Protein AF-A0A7C7Z3N2-F1 (afdb_monomer_lite)

pLDDT: mean 88.68, std 16.32, range [44.38, 98.69]

Secondary structure (DSSP, 8-state):
--HHHHHHHHHTTSSS---PPPHHHHS-HHHHHHHTTT-HHHHHHHHHHHHHHHHHHHHHIIIII-TT-TTHHHHHHHHHHHHHHHHHHIIIIIS-----HHHHHHHHHHHHHHHHHHHHHHHHHHHHHHHHHS-SSTT-HHHHHHHHHHHHHHHHHHTT-

Sequence (161 aa):
MKKLILTLLIFLVSSLPVKADDPLVLDPIIDHLRLAMEDDKELQYSLKRCAGLFLASGTALHKLVEENHPDAQQYVDWGEELMEYLAKYQIIVLDSNELTQEQFNKTYRKNIEEVQRMNRSYYARMSDNFSTSGTITENDVPLGDDVFTCMGFHEQIFGDQ

Radius of gyration: 20.31 Å; chains: 1; bounding box: 39×63×62 Å

Foldseek 3Di:
DVVVVVVVVVVVVPPDPPPPPQVCLVPQLVVLLVCLVPDVVSVLVSLLLLLLLLLLVLVCCCPQQHPPRVCSVVSNVLSVVSLQVSQVCCQCPVVVHDDDPVSSVVSSVVSVVSSPVSNVSLNVQQVVCCVVPVGRPPVPPSSVVSNVVSVVVSCVVPVVD

Structure (mmCIF, N/CA/C/O backbone):
data_AF-A0A7C7Z3N2-F1
#
_entry.id   AF-A0A7C7Z3N2-F1
#
loop_
_atom_site.group_PDB
_atom_site.id
_atom_site.type_symbol
_atom_site.label_atom_id
_atom_site.label_alt_id
_atom_site.label_comp_id
_atom_site.label_asym_id
_atom_site.label_entity_id
_atom_site.label_seq_id
_atom_site.pdbx_PDB_ins_code
_atom_site.Cartn_x
_atom_site.Cartn_y
_atom_site.Cartn_z
_atom_site.occupancy
_atom_site.B_iso_or_equiv
_atom_site.auth_seq_id
_atom_site.auth_comp_id
_atom_site.auth_asym_id
_atom_site.auth_atom_id
_atom_site.pdbx_PDB_model_num
ATOM 1 N N . MET A 1 1 ? 5.293 -46.812 -37.812 1.00 49.66 1 MET A N 1
ATOM 2 C CA . MET A 1 1 ? 4.800 -45.414 -37.767 1.00 49.66 1 MET A CA 1
ATOM 3 C C . MET A 1 1 ? 4.016 -45.030 -36.500 1.00 49.66 1 MET A C 1
ATOM 5 O O . MET A 1 1 ? 3.736 -43.856 -36.345 1.00 49.66 1 MET A O 1
ATOM 9 N N . LYS A 1 2 ? 3.707 -45.935 -35.548 1.00 48.12 2 LYS A N 1
ATOM 10 C CA . LYS A 1 2 ? 3.033 -45.554 -34.279 1.00 48.12 2 LYS A CA 1
ATOM 11 C C . LYS A 1 2 ? 3.966 -45.008 -33.183 1.00 48.12 2 LYS A C 1
ATOM 13 O O . LYS A 1 2 ? 3.520 -44.245 -32.341 1.00 48.12 2 LYS A O 1
ATOM 18 N N . LYS A 1 3 ? 5.260 -45.360 -33.203 1.00 49.59 3 LYS A N 1
ATOM 19 C CA . LYS A 1 3 ? 6.236 -44.897 -32.194 1.00 49.59 3 LYS A CA 1
ATOM 20 C C . LYS A 1 3 ? 6.706 -43.450 -32.395 1.00 49.59 3 LYS A C 1
ATOM 22 O O . LYS A 1 3 ? 7.069 -42.819 -31.419 1.00 49.59 3 LYS A O 1
ATOM 27 N N . LEU A 1 4 ? 6.651 -42.927 -33.623 1.00 50.38 4 LEU A N 1
ATOM 28 C CA . LEU A 1 4 ? 7.108 -41.567 -33.951 1.00 50.38 4 LEU A CA 1
ATOM 29 C C . LEU A 1 4 ? 6.135 -40.471 -33.485 1.00 50.38 4 LEU A C 1
ATOM 31 O O . LEU A 1 4 ? 6.565 -39.379 -33.140 1.00 50.38 4 LEU A O 1
ATOM 35 N N . ILE A 1 5 ? 4.835 -40.774 -33.422 1.00 55.12 5 ILE A N 1
ATOM 36 C CA . ILE A 1 5 ? 3.808 -39.806 -33.000 1.00 55.12 5 ILE A CA 1
ATOM 37 C C . ILE A 1 5 ? 3.856 -39.585 -31.480 1.00 55.12 5 ILE A C 1
ATOM 39 O O . ILE A 1 5 ? 3.671 -38.466 -31.011 1.00 55.12 5 ILE A O 1
ATOM 43 N N . LEU A 1 6 ? 4.172 -40.629 -30.705 1.00 44.47 6 LEU A N 1
ATOM 44 C CA . LEU A 1 6 ? 4.231 -40.529 -29.245 1.00 44.47 6 LEU A CA 1
ATOM 45 C C . LEU A 1 6 ? 5.432 -39.695 -28.768 1.00 44.47 6 LEU A C 1
ATOM 47 O O . LEU A 1 6 ? 5.330 -38.993 -27.770 1.00 44.47 6 LEU A O 1
ATOM 51 N N . THR A 1 7 ? 6.554 -39.725 -29.494 1.00 52.53 7 THR A N 1
ATOM 52 C CA . THR A 1 7 ? 7.743 -38.927 -29.153 1.00 52.53 7 THR A CA 1
ATOM 53 C C . THR A 1 7 ? 7.549 -37.440 -29.460 1.00 52.53 7 THR A C 1
ATOM 55 O O . THR A 1 7 ? 8.035 -36.603 -28.707 1.00 52.53 7 THR A O 1
ATOM 58 N N . LEU A 1 8 ? 6.789 -37.097 -30.509 1.00 48.78 8 LEU A N 1
ATOM 59 C CA . LEU A 1 8 ? 6.478 -35.701 -30.841 1.00 48.78 8 LEU A CA 1
ATOM 60 C C . LEU A 1 8 ? 5.555 -35.037 -29.808 1.00 48.78 8 LEU A C 1
ATOM 62 O O . LEU A 1 8 ? 5.745 -33.868 -29.488 1.00 48.78 8 LEU A O 1
ATOM 66 N N . LEU A 1 9 ? 4.601 -35.781 -29.239 1.00 49.69 9 LEU A N 1
ATOM 67 C CA . LEU A 1 9 ? 3.700 -35.260 -28.202 1.00 49.69 9 LEU A CA 1
ATOM 68 C C . LEU A 1 9 ? 4.422 -34.948 -26.884 1.00 49.69 9 LEU A C 1
ATOM 70 O O . LEU A 1 9 ? 4.026 -34.021 -26.192 1.00 49.69 9 LEU A O 1
ATOM 74 N N . ILE A 1 10 ? 5.502 -35.663 -26.555 1.00 52.72 10 ILE A N 1
ATOM 75 C CA . ILE A 1 10 ? 6.290 -35.403 -25.336 1.00 52.72 10 ILE A CA 1
ATOM 76 C C . ILE A 1 10 ? 7.219 -34.187 -25.531 1.00 52.72 10 ILE A C 1
ATOM 78 O O . ILE A 1 10 ? 7.450 -33.425 -24.591 1.00 52.72 10 ILE A O 1
ATOM 82 N N . PHE A 1 11 ? 7.686 -33.943 -26.761 1.00 44.62 11 PHE A N 1
ATOM 83 C CA . PHE A 1 11 ? 8.507 -32.772 -27.095 1.00 44.62 11 PHE A CA 1
ATOM 84 C C . PHE A 1 11 ? 7.714 -31.457 -27.189 1.00 44.62 11 PHE A C 1
ATOM 86 O O . PHE A 1 11 ? 8.288 -30.395 -26.975 1.00 44.62 11 PHE A O 1
ATOM 93 N N . LEU A 1 12 ? 6.403 -31.502 -27.458 1.00 44.38 12 LEU A N 1
ATOM 94 C CA . LEU A 1 12 ? 5.563 -30.294 -27.511 1.00 44.38 12 LEU A CA 1
ATOM 95 C C . LEU A 1 12 ? 5.141 -29.757 -26.133 1.00 44.38 12 LEU A C 1
ATOM 97 O O . LEU A 1 12 ? 4.736 -28.605 -26.036 1.00 44.38 12 LEU A O 1
ATOM 101 N N . VAL A 1 13 ? 5.258 -30.552 -25.064 1.00 47.19 13 VAL A N 1
ATOM 102 C CA . VAL A 1 13 ? 4.913 -30.118 -23.691 1.00 47.19 13 VAL A CA 1
ATOM 103 C C . VAL A 1 13 ? 6.117 -29.486 -22.970 1.00 47.19 13 VAL A C 1
ATOM 105 O O . VAL A 1 13 ? 5.984 -28.966 -21.870 1.00 47.19 13 VAL A O 1
ATOM 108 N N . SER A 1 14 ? 7.305 -29.497 -23.582 1.00 46.72 14 SER A N 1
ATOM 109 C CA . SER A 1 14 ? 8.564 -29.089 -22.940 1.00 46.72 14 SER A CA 1
ATOM 110 C C . SER A 1 14 ? 9.165 -27.777 -23.467 1.00 46.72 14 SER A C 1
ATOM 112 O O . SER A 1 14 ? 10.267 -27.420 -23.060 1.00 46.72 14 SER A O 1
ATOM 114 N N . SER A 1 15 ? 8.472 -27.028 -24.335 1.00 48.97 15 SER A N 1
ATOM 115 C CA . SER A 1 15 ? 9.065 -25.857 -25.006 1.00 48.97 15 SER A CA 1
ATOM 116 C C . SER A 1 15 ? 8.637 -24.480 -24.494 1.00 48.97 15 SER A C 1
ATOM 118 O O . SER A 1 15 ? 9.053 -23.487 -25.082 1.00 48.97 15 SER A O 1
ATOM 120 N N . LEU A 1 16 ? 7.866 -24.370 -23.412 1.00 46.22 16 LEU A N 1
ATOM 121 C CA . LEU A 1 16 ? 7.648 -23.082 -22.750 1.00 46.22 16 LEU A CA 1
ATOM 122 C C . LEU A 1 16 ? 7.714 -23.285 -21.235 1.00 46.22 16 LEU A C 1
ATOM 124 O O . LEU A 1 16 ? 6.962 -24.115 -20.720 1.00 46.22 16 LEU A O 1
ATOM 128 N N . PRO A 1 17 ? 8.578 -22.564 -20.493 1.00 45.62 17 PRO A N 1
ATOM 129 C CA . PRO A 1 17 ? 8.353 -22.429 -19.068 1.00 45.62 17 PRO A CA 1
ATOM 130 C C . PRO A 1 17 ? 6.986 -21.761 -18.931 1.00 45.62 17 PRO A C 1
ATOM 132 O O . PRO A 1 17 ? 6.822 -20.598 -19.293 1.00 45.62 17 PRO A O 1
ATOM 135 N N . VAL A 1 18 ? 5.986 -22.508 -18.464 1.00 45.19 18 VAL A N 1
ATOM 136 C CA . VAL A 1 18 ? 4.752 -21.911 -17.957 1.00 45.19 18 VAL A CA 1
ATOM 137 C C . VAL A 1 18 ? 5.183 -21.168 -16.699 1.00 45.19 18 VAL A C 1
ATOM 139 O O . VAL A 1 18 ? 5.213 -21.736 -15.609 1.00 45.19 18 VAL A O 1
ATOM 142 N N . LYS A 1 19 ? 5.664 -19.932 -16.865 1.00 53.56 19 LYS A N 1
ATOM 143 C CA . LYS A 1 19 ? 5.850 -19.021 -15.744 1.00 53.56 19 LYS A CA 1
ATOM 144 C C . LYS A 1 19 ? 4.428 -18.809 -15.240 1.00 53.56 19 LYS A C 1
ATOM 146 O O . LYS A 1 19 ? 3.590 -18.327 -15.996 1.00 53.56 19 LYS A O 1
ATOM 151 N N . ALA A 1 20 ? 4.127 -19.318 -14.047 1.00 60.31 20 ALA A N 1
ATOM 152 C CA . ALA A 1 20 ? 2.864 -18.990 -13.409 1.00 60.31 20 ALA A CA 1
ATOM 153 C C . ALA A 1 20 ? 2.773 -17.463 -13.373 1.00 60.31 20 ALA A C 1
ATOM 155 O O . ALA A 1 20 ? 3.774 -16.812 -13.050 1.00 60.31 20 ALA A O 1
ATOM 156 N N . ASP A 1 21 ? 1.624 -16.923 -13.770 1.00 70.12 21 ASP A N 1
ATOM 157 C CA . ASP A 1 21 ? 1.403 -15.485 -13.706 1.00 70.12 21 ASP A CA 1
ATOM 158 C C . ASP A 1 21 ? 1.669 -15.009 -12.274 1.00 70.12 21 ASP A C 1
ATOM 160 O O . ASP A 1 21 ? 1.383 -15.721 -11.303 1.00 70.12 21 ASP A O 1
ATOM 164 N N . ASP A 1 22 ? 2.285 -13.834 -12.150 1.00 76.62 22 ASP A N 1
ATOM 165 C CA . ASP A 1 22 ? 2.596 -13.247 -10.850 1.00 76.62 22 ASP A CA 1
ATOM 166 C C . ASP A 1 22 ? 1.300 -13.173 -10.017 1.00 76.62 22 ASP A C 1
ATOM 168 O O . ASP A 1 22 ? 0.292 -12.668 -10.524 1.00 76.62 22 ASP A O 1
ATOM 172 N N . PRO A 1 23 ? 1.277 -13.665 -8.762 1.00 81.94 23 PRO A N 1
ATOM 173 C CA . PRO A 1 23 ? 0.086 -13.598 -7.918 1.00 81.94 23 PRO A CA 1
ATOM 174 C C . PRO A 1 23 ? -0.517 -12.192 -7.816 1.00 81.94 23 PRO A C 1
ATOM 176 O O . PRO A 1 23 ? -1.729 -12.067 -7.701 1.00 81.94 23 PRO A O 1
ATOM 179 N N . LEU A 1 24 ? 0.305 -11.141 -7.902 1.00 86.12 24 LEU A N 1
ATOM 180 C CA . LEU A 1 24 ? -0.138 -9.746 -7.885 1.00 86.12 24 LEU A CA 1
ATOM 181 C C . LEU A 1 24 ? -0.853 -9.331 -9.180 1.00 86.12 24 LEU A C 1
ATOM 183 O O . LEU A 1 24 ? -1.664 -8.414 -9.154 1.00 86.12 24 LEU A O 1
ATOM 187 N N . VAL A 1 25 ? -0.561 -9.987 -10.308 1.00 86.31 25 VAL A N 1
ATOM 188 C CA . VAL A 1 25 ? -1.275 -9.790 -11.584 1.00 86.31 25 VAL A CA 1
ATOM 189 C C . VAL A 1 25 ? -2.612 -10.522 -11.576 1.00 86.31 25 VAL A C 1
ATOM 191 O O . VAL A 1 25 ? -3.601 -10.004 -12.086 1.00 86.31 25 VAL A O 1
ATOM 194 N N . LEU A 1 26 ? -2.645 -11.726 -11.001 1.00 87.88 26 LEU A N 1
ATOM 195 C CA . LEU A 1 26 ? -3.865 -12.534 -10.904 1.00 87.88 26 LEU A CA 1
ATOM 196 C C . LEU A 1 26 ? -4.897 -11.960 -9.928 1.00 87.88 26 LEU A C 1
ATOM 198 O O . LEU A 1 26 ? -6.073 -12.303 -10.020 1.00 87.88 26 LEU A O 1
ATOM 202 N N . ASP A 1 27 ? -4.450 -11.106 -9.015 1.00 88.38 27 ASP A N 1
ATOM 203 C CA . ASP A 1 27 ? -5.245 -10.472 -7.971 1.00 88.38 27 ASP A CA 1
ATOM 204 C C . ASP A 1 27 ? -5.076 -8.946 -8.083 1.00 88.38 27 ASP A C 1
ATOM 206 O O . ASP A 1 27 ? -4.254 -8.393 -7.365 1.00 88.38 27 ASP A O 1
ATOM 210 N N . PRO A 1 28 ? -5.720 -8.228 -9.020 1.00 90.81 28 PRO A N 1
ATOM 211 C CA . PRO A 1 28 ? -5.489 -6.791 -9.198 1.00 90.81 28 PRO A CA 1
ATOM 212 C C . PRO A 1 28 ? -5.985 -5.976 -8.000 1.00 90.81 28 PRO A C 1
ATOM 214 O O . PRO A 1 28 ? -7.120 -6.146 -7.554 1.00 90.81 28 PRO A O 1
ATOM 217 N N . ILE A 1 29 ? -5.183 -5.029 -7.499 1.00 95.31 29 ILE A N 1
ATOM 218 C CA . ILE A 1 29 ? -5.565 -4.306 -6.275 1.00 95.31 29 ILE A CA 1
ATOM 219 C C . ILE A 1 29 ? -6.814 -3.431 -6.455 1.00 95.31 29 ILE A C 1
ATOM 221 O O . ILE A 1 29 ? -7.564 -3.221 -5.504 1.00 95.31 29 ILE A O 1
ATOM 225 N N . ILE A 1 30 ? -7.082 -2.969 -7.679 1.00 95.25 30 ILE A N 1
ATOM 226 C CA . ILE A 1 30 ? -8.256 -2.149 -7.996 1.00 95.25 30 ILE A CA 1
ATOM 227 C C . ILE A 1 30 ? -9.580 -2.829 -7.626 1.00 95.25 30 ILE A C 1
ATOM 229 O O . ILE A 1 30 ? -10.525 -2.145 -7.234 1.00 95.25 30 ILE A O 1
ATOM 233 N N . ASP A 1 31 ? -9.658 -4.157 -7.712 1.00 95.00 31 ASP A N 1
ATOM 234 C CA . ASP A 1 31 ? -10.880 -4.884 -7.373 1.00 95.00 31 ASP A CA 1
ATOM 235 C C . ASP A 1 31 ? -11.121 -4.896 -5.859 1.00 95.00 31 ASP A C 1
ATOM 237 O O . ASP A 1 31 ? -12.257 -4.725 -5.422 1.00 95.00 31 ASP A O 1
ATOM 241 N N . HIS A 1 32 ? -10.054 -4.958 -5.061 1.00 96.31 32 HIS A N 1
ATOM 242 C CA . HIS A 1 32 ? -10.128 -4.820 -3.604 1.00 96.31 32 HIS A CA 1
ATOM 243 C C . HIS A 1 32 ? -10.430 -3.382 -3.181 1.00 96.31 32 HIS A C 1
ATOM 245 O O . HIS A 1 32 ? -11.281 -3.149 -2.323 1.00 96.31 32 HIS A O 1
ATOM 251 N N . LEU A 1 33 ? -9.802 -2.397 -3.829 1.00 95.31 33 LEU A N 1
ATOM 252 C CA . LEU A 1 33 ? -10.022 -0.978 -3.536 1.00 95.31 33 LEU A CA 1
ATOM 253 C C . LEU A 1 33 ? -11.473 -0.550 -3.781 1.00 95.31 33 LEU A C 1
ATOM 255 O O . LEU A 1 33 ? -12.015 0.246 -3.021 1.00 95.31 33 LEU A O 1
ATOM 259 N N . ARG A 1 34 ? -12.135 -1.115 -4.798 1.00 94.44 34 ARG A N 1
ATOM 260 C CA . ARG A 1 34 ? -13.568 -0.879 -5.054 1.00 94.44 34 ARG A CA 1
ATOM 261 C C . ARG A 1 34 ? -14.463 -1.360 -3.916 1.00 94.44 34 ARG A C 1
ATOM 263 O O . ARG A 1 34 ? -15.507 -0.762 -3.683 1.00 94.44 34 ARG A O 1
ATOM 270 N N . LEU A 1 35 ? -14.066 -2.430 -3.233 1.00 95.44 35 LEU A N 1
ATOM 271 C CA . LEU A 1 35 ? -14.825 -3.035 -2.139 1.00 95.44 35 LEU A CA 1
ATOM 272 C C . LEU A 1 35 ? -14.423 -2.480 -0.766 1.00 95.44 35 LEU A C 1
ATOM 274 O O . LEU A 1 35 ? -15.172 -2.627 0.196 1.00 95.44 35 LEU A O 1
ATOM 278 N N . ALA A 1 36 ? -13.278 -1.800 -0.669 1.00 92.88 36 ALA A N 1
ATOM 279 C CA . ALA A 1 36 ? -12.729 -1.271 0.579 1.00 92.88 36 ALA A CA 1
ATOM 280 C C . ALA A 1 36 ? -13.643 -0.256 1.291 1.00 92.88 36 ALA A C 1
ATOM 282 O O . ALA A 1 36 ? -13.501 -0.042 2.491 1.00 92.88 36 ALA A O 1
ATOM 283 N N . MET A 1 37 ? -14.590 0.362 0.582 1.00 86.00 37 MET A N 1
ATOM 284 C CA . MET A 1 37 ? -15.588 1.246 1.198 1.00 86.00 37 MET A CA 1
ATOM 285 C C . MET A 1 37 ? -16.725 0.490 1.901 1.00 86.00 37 MET A C 1
ATOM 287 O O . MET A 1 37 ? -17.434 1.078 2.716 1.00 86.00 37 MET A O 1
ATOM 291 N N . GLU A 1 38 ? -16.928 -0.786 1.571 1.00 92.12 38 GLU A N 1
ATOM 292 C CA . GLU A 1 38 ? -18.081 -1.585 2.001 1.00 92.12 38 GLU A CA 1
ATOM 293 C C . GLU A 1 38 ? -17.683 -2.793 2.867 1.00 92.12 38 GLU A C 1
ATOM 295 O O . GLU A 1 38 ? -18.511 -3.291 3.631 1.00 92.12 38 GLU A O 1
ATOM 300 N N . ASP A 1 39 ? -16.430 -3.254 2.780 1.00 96.38 39 ASP A N 1
ATOM 301 C CA . ASP A 1 39 ? -15.915 -4.406 3.525 1.00 96.38 39 ASP A CA 1
ATOM 302 C C . ASP A 1 39 ? -14.589 -4.083 4.236 1.00 96.38 39 ASP A C 1
ATOM 304 O O . ASP A 1 39 ? -13.551 -3.829 3.618 1.00 96.38 39 ASP A O 1
ATOM 308 N N . ASP A 1 40 ? -14.606 -4.172 5.568 1.00 96.75 40 ASP A N 1
ATOM 309 C CA . ASP A 1 40 ? -13.445 -3.952 6.433 1.00 96.75 40 ASP A CA 1
ATOM 310 C C . ASP A 1 40 ? -12.261 -4.875 6.126 1.00 96.75 40 ASP A C 1
ATOM 312 O O . ASP A 1 40 ? -11.107 -4.528 6.396 1.00 96.75 40 ASP A O 1
ATOM 316 N N . LYS A 1 41 ? -12.504 -6.087 5.623 1.00 96.94 41 LYS A N 1
ATOM 317 C CA . LYS A 1 41 ? -11.428 -7.011 5.241 1.00 96.94 41 LYS A CA 1
ATOM 318 C C . LYS A 1 41 ? -10.743 -6.537 3.972 1.00 96.94 41 LYS A C 1
ATOM 320 O O . LYS A 1 41 ? -9.513 -6.571 3.917 1.00 96.94 41 LYS A O 1
ATOM 325 N N . GLU A 1 42 ? -11.522 -6.063 3.007 1.00 97.69 42 GLU A N 1
ATOM 326 C CA . GLU A 1 42 ? -11.019 -5.515 1.748 1.00 97.69 42 GLU A CA 1
ATOM 327 C C . GLU A 1 42 ? -10.258 -4.212 1.983 1.00 97.69 42 GLU A C 1
ATOM 329 O O . GLU A 1 42 ? -9.167 -4.020 1.441 1.00 97.69 42 GLU A O 1
ATOM 334 N N . LEU A 1 43 ? -10.749 -3.372 2.900 1.00 97.56 43 LEU A N 1
ATOM 335 C CA . LEU A 1 43 ? -10.033 -2.188 3.364 1.00 97.56 43 LEU A CA 1
ATOM 336 C C . LEU A 1 43 ? -8.684 -2.552 3.988 1.00 97.56 43 LEU A C 1
ATOM 338 O O . LEU A 1 43 ? -7.642 -2.024 3.598 1.00 97.56 43 LEU A O 1
ATOM 342 N N . GLN A 1 44 ? -8.676 -3.490 4.938 1.00 97.94 44 GLN A N 1
ATOM 343 C CA . GLN A 1 44 ? -7.443 -3.920 5.598 1.00 97.94 44 GLN A CA 1
ATOM 344 C C . GLN A 1 44 ? -6.443 -4.549 4.625 1.00 97.94 44 GLN A C 1
ATOM 346 O O . GLN A 1 44 ? -5.238 -4.346 4.782 1.00 97.94 44 GLN A O 1
ATOM 351 N N . TYR A 1 45 ? -6.913 -5.345 3.662 1.00 97.25 45 TYR A N 1
ATOM 352 C CA . TYR A 1 45 ? -6.057 -5.938 2.640 1.00 97.25 45 TYR A CA 1
ATOM 353 C C . TYR A 1 45 ? -5.451 -4.861 1.738 1.00 97.25 45 TYR A C 1
ATOM 355 O O . TYR A 1 45 ? -4.229 -4.817 1.579 1.00 97.25 45 TYR A O 1
ATOM 363 N N . SER A 1 46 ? -6.282 -3.942 1.246 1.00 98.06 46 SER A N 1
ATOM 364 C CA . SER A 1 46 ? -5.867 -2.823 0.399 1.00 98.06 46 SER A CA 1
ATOM 365 C C . SER A 1 46 ? -4.827 -1.939 1.086 1.00 98.06 46 SER A C 1
ATOM 367 O O . SER A 1 46 ? -3.775 -1.671 0.512 1.00 98.06 46 SER A O 1
ATOM 369 N N . LEU A 1 47 ? -5.054 -1.571 2.354 1.00 98.44 47 LEU A N 1
ATOM 370 C CA . LEU A 1 47 ? -4.104 -0.793 3.157 1.00 98.44 47 LEU A CA 1
ATOM 371 C C . LEU A 1 47 ? -2.746 -1.497 3.276 1.00 98.44 47 LEU A C 1
ATOM 373 O O . LEU A 1 47 ? -1.709 -0.884 3.034 1.00 98.44 47 LEU A O 1
ATOM 377 N N . LYS A 1 48 ? -2.734 -2.798 3.599 1.00 98.44 48 LYS A N 1
ATOM 378 C CA . LYS A 1 48 ? -1.487 -3.580 3.709 1.00 98.44 48 LYS A CA 1
ATOM 379 C C . LYS A 1 48 ? -0.754 -3.668 2.376 1.00 98.44 48 LYS A C 1
ATOM 381 O O . LYS A 1 48 ? 0.474 -3.578 2.335 1.00 98.44 48 LYS A O 1
ATOM 386 N N . ARG A 1 49 ? -1.499 -3.879 1.293 1.00 97.75 49 ARG A N 1
ATOM 387 C CA . ARG A 1 49 ? -0.930 -4.077 -0.035 1.00 97.75 49 ARG A CA 1
ATOM 388 C C . ARG A 1 49 ? -0.385 -2.776 -0.617 1.00 97.75 49 ARG A C 1
ATOM 390 O O . ARG A 1 49 ? 0.764 -2.782 -1.052 1.00 97.75 49 ARG A O 1
ATOM 397 N N . CYS A 1 50 ? -1.125 -1.671 -0.524 1.00 98.62 50 CYS A N 1
ATOM 398 C CA . CYS A 1 50 ? -0.634 -0.348 -0.912 1.00 98.62 50 CYS A CA 1
ATOM 399 C C . CYS A 1 50 ? 0.551 0.103 -0.053 1.00 98.62 50 CYS A C 1
ATOM 401 O O . CYS A 1 50 ? 1.538 0.588 -0.599 1.00 98.62 50 CYS A O 1
ATOM 403 N N . ALA A 1 51 ? 0.527 -0.141 1.264 1.00 98.62 51 ALA A N 1
ATOM 404 C CA . ALA A 1 51 ? 1.683 0.139 2.113 1.00 98.62 51 ALA A CA 1
ATOM 405 C C . ALA A 1 51 ? 2.923 -0.646 1.658 1.00 98.62 51 ALA A C 1
ATOM 407 O O . ALA A 1 51 ? 4.007 -0.087 1.508 1.00 98.62 51 ALA A O 1
ATOM 408 N N . GLY A 1 52 ? 2.765 -1.944 1.384 1.00 98.56 52 GLY A N 1
ATOM 409 C CA . GLY A 1 52 ? 3.849 -2.780 0.873 1.00 98.56 52 GLY A CA 1
ATOM 410 C C . GLY A 1 52 ? 4.382 -2.300 -0.477 1.00 98.56 52 GLY A C 1
ATOM 411 O O . GLY A 1 52 ? 5.598 -2.262 -0.663 1.00 98.56 52 GLY A O 1
ATOM 412 N N . LEU A 1 53 ? 3.490 -1.906 -1.389 1.00 98.56 53 LEU A N 1
ATOM 413 C CA . LEU A 1 53 ? 3.839 -1.347 -2.693 1.00 98.56 53 LEU A CA 1
ATOM 414 C C . LEU A 1 53 ? 4.648 -0.057 -2.556 1.00 98.56 53 LEU A C 1
ATOM 416 O O . LEU A 1 53 ? 5.711 0.049 -3.155 1.00 98.56 53 LEU A O 1
ATOM 420 N N . PHE A 1 54 ? 4.197 0.897 -1.744 1.00 98.69 54 PHE A N 1
ATOM 421 C CA . PHE A 1 54 ? 4.902 2.164 -1.575 1.00 98.69 54 PHE A CA 1
ATOM 422 C C . PHE A 1 54 ? 6.272 1.995 -0.915 1.00 98.69 54 PHE A C 1
ATOM 424 O O . PHE A 1 54 ? 7.264 2.523 -1.417 1.00 98.69 54 PHE A O 1
ATOM 431 N N . LEU A 1 55 ? 6.380 1.161 0.123 1.00 98.56 55 LEU A N 1
ATOM 432 C CA . LEU A 1 55 ? 7.681 0.832 0.715 1.00 98.56 55 LEU A CA 1
ATOM 433 C C . LEU A 1 55 ? 8.627 0.178 -0.309 1.00 98.56 55 LEU A C 1
ATOM 435 O O . LEU A 1 55 ? 9.834 0.447 -0.300 1.00 98.56 55 LEU A O 1
ATOM 439 N N . ALA A 1 56 ? 8.096 -0.663 -1.205 1.00 98.31 56 ALA A N 1
ATOM 440 C CA . ALA A 1 56 ? 8.866 -1.245 -2.299 1.00 98.31 56 ALA A CA 1
ATOM 441 C C . ALA A 1 56 ? 9.294 -0.185 -3.324 1.00 98.31 56 ALA A C 1
ATOM 443 O O . ALA A 1 56 ? 10.470 -0.165 -3.684 1.00 98.31 56 ALA A O 1
ATOM 444 N N . SER A 1 57 ? 8.395 0.719 -3.728 1.00 98.12 57 SER A N 1
ATOM 445 C CA . SER A 1 57 ? 8.680 1.835 -4.641 1.00 98.12 57 SER A CA 1
ATOM 446 C C . SER A 1 57 ? 9.795 2.727 -4.105 1.00 98.12 57 SER A C 1
ATOM 448 O O . SER A 1 57 ? 10.781 2.953 -4.802 1.00 98.12 57 SER A O 1
ATOM 450 N N . GLY A 1 58 ? 9.700 3.171 -2.847 1.00 97.69 58 GLY A N 1
ATOM 451 C CA . GLY A 1 58 ? 10.738 3.993 -2.219 1.00 97.69 58 GLY A CA 1
ATOM 452 C C . GLY A 1 58 ? 12.087 3.273 -2.158 1.00 97.69 58 GLY A C 1
ATOM 453 O O . GLY A 1 58 ? 13.125 3.832 -2.518 1.00 97.69 58 GLY A O 1
ATOM 454 N N . THR A 1 59 ? 12.075 1.984 -1.804 1.00 96.69 59 THR A N 1
ATOM 455 C CA . THR A 1 59 ? 13.289 1.155 -1.798 1.00 96.69 59 THR A CA 1
ATOM 456 C C . THR A 1 59 ? 13.880 0.990 -3.202 1.00 96.69 59 THR A C 1
ATOM 458 O O . THR A 1 59 ? 15.099 1.060 -3.362 1.00 96.69 59 THR A O 1
ATOM 461 N N . ALA A 1 60 ? 13.047 0.759 -4.218 1.00 97.12 60 ALA A N 1
ATOM 462 C CA . ALA A 1 60 ? 13.471 0.589 -5.604 1.00 97.12 60 ALA A CA 1
ATOM 463 C C . ALA A 1 60 ? 14.057 1.883 -6.175 1.00 97.12 60 ALA A C 1
ATOM 465 O O . ALA A 1 60 ? 15.131 1.845 -6.772 1.00 97.12 60 ALA A O 1
ATOM 466 N N . LEU A 1 61 ? 13.420 3.027 -5.922 1.00 96.88 61 LEU A N 1
ATOM 467 C CA . LEU A 1 61 ? 13.937 4.338 -6.308 1.00 96.88 61 LEU A CA 1
ATOM 468 C C . LEU A 1 61 ? 15.328 4.578 -5.714 1.00 96.88 61 LEU A C 1
ATOM 470 O O . LEU A 1 61 ? 16.257 4.897 -6.451 1.00 96.88 61 LEU A O 1
ATOM 474 N N . HIS A 1 62 ? 15.492 4.325 -4.413 1.00 94.19 62 HIS A N 1
ATOM 475 C CA . HIS A 1 62 ? 16.761 4.533 -3.718 1.00 94.19 62 HIS A CA 1
ATOM 476 C C . HIS A 1 62 ? 17.875 3.563 -4.151 1.00 94.19 62 HIS A C 1
ATOM 478 O O . HIS A 1 62 ? 19.044 3.936 -4.177 1.00 94.19 62 HIS A O 1
ATOM 484 N N . LYS A 1 63 ? 17.546 2.294 -4.434 1.00 94.88 63 LYS A N 1
ATOM 485 C CA . LYS A 1 63 ? 18.556 1.245 -4.681 1.00 94.88 63 LYS A CA 1
ATOM 486 C C . LYS A 1 63 ? 18.854 0.974 -6.147 1.00 94.88 63 LYS A C 1
ATOM 488 O O . LYS A 1 63 ? 19.944 0.490 -6.444 1.00 94.88 63 LYS A O 1
ATOM 493 N N . LEU A 1 64 ? 17.879 1.173 -7.028 1.00 95.12 64 LEU A N 1
ATOM 494 C CA . LEU A 1 64 ? 17.984 0.789 -8.435 1.00 95.12 64 LEU A CA 1
ATOM 495 C C . LEU A 1 64 ? 18.197 2.005 -9.329 1.00 95.12 64 LEU A C 1
ATOM 497 O O . LEU A 1 64 ? 19.051 1.954 -10.208 1.00 95.12 64 LEU A O 1
ATOM 501 N N . VAL A 1 65 ? 17.446 3.085 -9.097 1.00 92.00 65 VAL A N 1
ATOM 502 C CA . VAL A 1 65 ? 17.466 4.268 -9.967 1.00 92.00 65 VAL A CA 1
ATOM 503 C C . VAL A 1 65 ? 18.611 5.200 -9.592 1.00 92.00 65 VAL A C 1
ATOM 505 O O . VAL A 1 65 ? 19.544 5.374 -10.373 1.00 92.00 65 VAL A O 1
ATOM 508 N N . GLU A 1 66 ? 18.555 5.784 -8.396 1.00 89.12 66 GLU A N 1
ATOM 509 C CA . GLU A 1 66 ? 19.575 6.711 -7.914 1.00 89.12 66 GLU A CA 1
ATOM 510 C C . GLU A 1 66 ? 19.617 6.714 -6.384 1.00 89.12 66 GLU A C 1
ATOM 512 O O . GLU A 1 66 ? 18.584 6.773 -5.709 1.00 89.12 66 GLU A O 1
ATOM 517 N N . GLU A 1 67 ? 20.829 6.688 -5.827 1.00 85.06 67 GLU A N 1
ATOM 518 C CA . GLU A 1 67 ? 21.016 6.841 -4.388 1.00 85.06 67 GLU A CA 1
ATOM 519 C C . GLU A 1 67 ? 20.483 8.214 -3.950 1.00 85.06 67 GLU A C 1
ATOM 521 O O . GLU A 1 67 ? 20.944 9.252 -4.417 1.00 85.06 67 GLU A O 1
ATOM 526 N N . ASN A 1 68 ? 19.520 8.214 -3.024 1.00 81.75 68 ASN A N 1
ATOM 527 C CA . ASN A 1 68 ? 18.771 9.404 -2.593 1.00 81.75 68 ASN A CA 1
ATOM 528 C C . ASN A 1 68 ? 17.875 10.035 -3.675 1.00 81.75 68 ASN A C 1
ATOM 530 O O . ASN A 1 68 ? 17.694 11.253 -3.672 1.00 81.75 68 ASN A O 1
ATOM 534 N N . HIS A 1 69 ? 17.276 9.221 -4.556 1.00 92.06 69 HIS A N 1
ATOM 535 C CA . HIS A 1 69 ? 16.232 9.689 -5.473 1.00 92.06 69 HIS A CA 1
ATOM 536 C C . HIS A 1 69 ? 15.194 10.558 -4.725 1.00 92.06 69 HIS A C 1
ATOM 538 O O . HIS A 1 69 ? 14.688 10.118 -3.686 1.00 92.06 69 HIS A O 1
ATOM 544 N N . PRO A 1 70 ? 14.855 11.762 -5.226 1.00 90.56 70 PRO A N 1
ATOM 545 C CA . PRO A 1 70 ? 14.072 12.758 -4.484 1.00 90.56 70 PRO A CA 1
ATOM 546 C C . PRO A 1 70 ? 12.710 12.234 -4.012 1.00 90.56 70 PRO A C 1
ATOM 548 O O . PRO A 1 70 ? 12.292 12.521 -2.894 1.00 90.56 70 PRO A O 1
ATOM 551 N N . ASP A 1 71 ? 12.068 11.399 -4.826 1.00 92.94 71 ASP A N 1
ATOM 552 C CA . ASP A 1 71 ? 10.740 10.860 -4.515 1.00 92.94 71 ASP A CA 1
ATOM 553 C C . ASP A 1 71 ? 10.779 9.627 -3.595 1.00 92.94 71 ASP A C 1
ATOM 555 O O . ASP A 1 71 ? 9.743 9.188 -3.103 1.00 92.94 71 ASP A O 1
ATOM 559 N N . ALA A 1 72 ? 11.955 9.034 -3.344 1.00 95.75 72 ALA A N 1
ATOM 560 C CA . ALA A 1 72 ? 12.051 7.776 -2.601 1.00 95.75 72 ALA A CA 1
ATOM 561 C C . ALA A 1 72 ? 11.475 7.896 -1.184 1.00 95.75 72 ALA A C 1
ATOM 563 O O . ALA A 1 72 ? 10.755 7.001 -0.740 1.00 95.75 72 ALA A O 1
ATOM 564 N N . GLN A 1 73 ? 11.768 9.005 -0.497 1.00 96.50 73 GLN A N 1
ATOM 565 C CA . GLN A 1 73 ? 11.281 9.234 0.863 1.00 96.50 73 GLN A CA 1
ATOM 566 C C . GLN A 1 73 ? 9.761 9.407 0.894 1.00 96.50 73 GLN A C 1
ATOM 568 O O . GLN A 1 73 ? 9.116 8.822 1.752 1.00 96.50 73 GLN A O 1
ATOM 573 N N . GLN A 1 74 ? 9.183 10.109 -0.085 1.00 96.62 74 GLN A N 1
ATOM 574 C CA . GLN A 1 74 ? 7.736 10.314 -0.160 1.00 96.62 74 GLN A CA 1
ATOM 575 C C . GLN A 1 74 ? 6.973 8.984 -0.221 1.00 96.62 74 GLN A C 1
ATOM 577 O O . GLN A 1 74 ? 5.997 8.793 0.497 1.00 96.62 74 GLN A O 1
ATOM 582 N N . TYR A 1 75 ? 7.444 8.033 -1.030 1.00 97.81 75 TYR A N 1
ATOM 583 C CA . TYR A 1 75 ? 6.844 6.699 -1.074 1.00 97.81 75 TYR A CA 1
ATOM 584 C C . TYR A 1 75 ? 7.016 5.930 0.243 1.00 97.81 75 TYR A C 1
ATOM 586 O O . TYR A 1 75 ? 6.117 5.199 0.652 1.00 97.81 75 TYR A O 1
ATOM 594 N N . VAL A 1 76 ? 8.152 6.075 0.932 1.00 97.75 76 VAL A N 1
ATOM 595 C CA . VAL A 1 76 ? 8.318 5.460 2.258 1.00 97.75 76 VAL A CA 1
ATOM 596 C C . VAL A 1 76 ? 7.302 6.038 3.242 1.00 97.75 76 VAL A C 1
ATOM 598 O O . VAL A 1 76 ? 6.601 5.265 3.895 1.00 97.75 76 VAL A O 1
ATOM 601 N N . ASP A 1 77 ? 7.163 7.363 3.271 1.00 97.69 77 ASP A N 1
ATOM 602 C CA . ASP A 1 77 ? 6.240 8.075 4.154 1.00 97.69 77 ASP A CA 1
ATOM 603 C C . ASP A 1 77 ? 4.789 7.630 3.908 1.00 97.69 77 ASP A C 1
ATOM 605 O O . ASP A 1 77 ? 4.108 7.217 4.845 1.00 97.69 77 ASP A O 1
ATOM 609 N N . TRP A 1 78 ? 4.340 7.565 2.648 1.00 98.31 78 TRP A N 1
ATOM 610 C CA . TRP A 1 78 ? 3.002 7.061 2.307 1.00 98.31 78 TRP A CA 1
ATOM 611 C C . TRP A 1 78 ? 2.766 5.621 2.772 1.00 98.31 78 TRP A C 1
ATOM 613 O O . TRP A 1 78 ? 1.671 5.266 3.215 1.00 98.31 78 TRP A O 1
ATOM 623 N N . GLY A 1 79 ? 3.789 4.768 2.683 1.00 98.31 79 GLY A N 1
ATOM 624 C CA . GLY A 1 79 ? 3.713 3.401 3.186 1.00 98.31 79 GLY A CA 1
ATOM 625 C C . GLY A 1 79 ? 3.546 3.337 4.707 1.00 98.31 79 GLY A C 1
ATOM 626 O O . GLY A 1 79 ? 2.751 2.539 5.216 1.00 98.31 79 GLY A O 1
ATOM 627 N N . GLU A 1 80 ? 4.269 4.185 5.437 1.00 98.06 80 GLU A N 1
ATOM 628 C CA . GLU A 1 80 ? 4.188 4.279 6.897 1.00 98.06 80 GLU A CA 1
ATOM 629 C C . GLU A 1 80 ? 2.859 4.887 7.369 1.00 98.06 80 GLU A C 1
ATOM 631 O O . GLU A 1 80 ? 2.253 4.362 8.308 1.00 98.06 80 GLU A O 1
ATOM 636 N N . GLU A 1 81 ? 2.351 5.904 6.673 1.00 98.12 81 GLU A N 1
ATOM 637 C CA . GLU A 1 81 ? 1.055 6.535 6.942 1.00 98.12 81 GLU A CA 1
ATOM 638 C C . GLU A 1 81 ? -0.103 5.538 6.815 1.00 98.12 81 GLU A C 1
ATOM 640 O O . GLU A 1 81 ? -0.943 5.438 7.716 1.00 98.12 81 GLU A O 1
ATOM 645 N N . LEU A 1 82 ? -0.132 4.729 5.747 1.00 98.44 82 LEU A N 1
ATOM 646 C CA . LEU A 1 82 ? -1.154 3.687 5.576 1.00 98.44 82 LEU A CA 1
ATOM 647 C C . LEU A 1 82 ? -1.069 2.615 6.670 1.00 98.44 82 LEU A C 1
ATOM 649 O O . LEU A 1 82 ? -2.096 2.131 7.154 1.00 98.44 82 LEU A O 1
ATOM 653 N N . MET A 1 83 ? 0.145 2.250 7.088 1.00 98.19 83 MET A N 1
ATOM 654 C CA . MET A 1 83 ? 0.373 1.305 8.185 1.00 98.19 83 MET A CA 1
ATOM 655 C C . MET A 1 83 ? -0.116 1.844 9.533 1.00 98.19 83 MET A C 1
ATOM 657 O O . MET A 1 83 ? -0.730 1.112 10.317 1.00 98.19 83 MET A O 1
ATOM 661 N N . GLU A 1 84 ? 0.141 3.121 9.806 1.00 98.25 84 GLU A N 1
ATOM 662 C CA . GLU A 1 84 ? -0.339 3.801 11.003 1.00 98.25 84 GLU A CA 1
ATOM 663 C C . GLU A 1 84 ? -1.867 3.905 11.009 1.00 98.25 84 GLU A C 1
ATOM 665 O O . GLU A 1 84 ? -2.506 3.558 12.010 1.00 98.25 84 GLU A O 1
ATOM 670 N N . TYR A 1 85 ? -2.455 4.321 9.885 1.00 98.19 85 TYR A N 1
ATOM 671 C CA . TYR A 1 85 ? -3.902 4.398 9.710 1.00 98.19 85 TYR A CA 1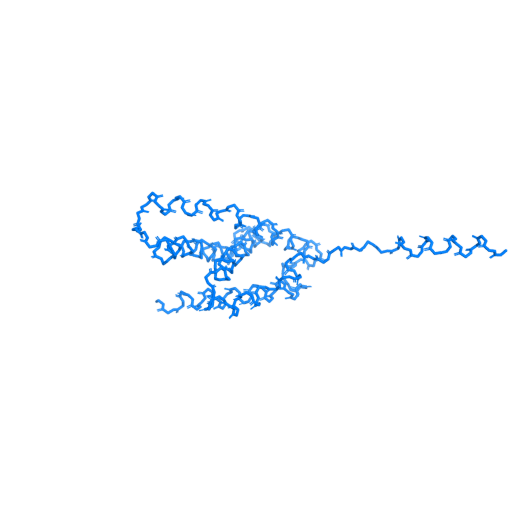
ATOM 672 C C . TYR A 1 85 ? -4.564 3.040 9.941 1.00 98.19 85 TYR A C 1
ATOM 674 O O . TYR A 1 85 ? -5.484 2.936 10.751 1.00 98.19 85 TYR A O 1
ATOM 682 N N . LEU A 1 86 ? -4.048 1.979 9.313 1.00 98.44 86 LEU A N 1
ATOM 683 C CA . LEU A 1 86 ? -4.543 0.614 9.481 1.00 98.44 86 LEU A CA 1
ATOM 684 C C . LEU A 1 86 ? -4.559 0.183 10.952 1.00 98.44 86 LEU A C 1
ATOM 686 O O . LEU A 1 86 ? -5.559 -0.357 11.429 1.00 98.44 86 LEU A O 1
ATOM 690 N N . ALA A 1 87 ? -3.464 0.419 11.680 1.00 98.44 87 ALA A N 1
ATOM 691 C CA . ALA A 1 87 ? -3.378 0.044 13.086 1.00 98.44 87 ALA A CA 1
ATOM 692 C C . ALA A 1 87 ? -4.403 0.812 13.937 1.00 98.44 87 ALA A C 1
ATOM 694 O O . ALA A 1 87 ? -5.082 0.211 14.770 1.00 98.44 87 ALA A O 1
ATOM 695 N N . LYS A 1 88 ? -4.557 2.122 13.709 1.00 98.44 88 LYS A N 1
ATOM 696 C CA . LYS A 1 88 ? -5.560 2.948 14.399 1.00 98.44 88 LYS A CA 1
ATOM 697 C C . LYS A 1 88 ? -6.985 2.494 14.078 1.00 98.44 88 LYS A C 1
ATOM 699 O O . LYS A 1 88 ? -7.786 2.341 14.998 1.00 98.44 88 LYS A O 1
ATOM 704 N N . TYR A 1 89 ? -7.277 2.230 12.806 1.00 97.81 89 TYR A N 1
ATOM 705 C CA . TYR A 1 89 ? -8.582 1.768 12.339 1.00 97.81 89 TYR A CA 1
ATOM 706 C C . TYR A 1 89 ? -8.981 0.448 13.002 1.00 97.81 89 TYR A C 1
ATOM 708 O O . TYR A 1 89 ? -10.053 0.347 13.590 1.00 97.81 89 TYR A O 1
ATOM 716 N N . GLN A 1 90 ? -8.089 -0.546 13.001 1.00 98.31 90 GLN A N 1
ATOM 717 C CA . GLN A 1 90 ? -8.348 -1.838 13.641 1.00 98.31 90 GLN A CA 1
ATOM 718 C C . GLN A 1 90 ? -8.645 -1.694 15.137 1.00 98.31 90 GLN A C 1
ATOM 720 O O . GLN A 1 90 ? -9.580 -2.310 15.636 1.00 98.31 90 GLN A O 1
ATOM 725 N N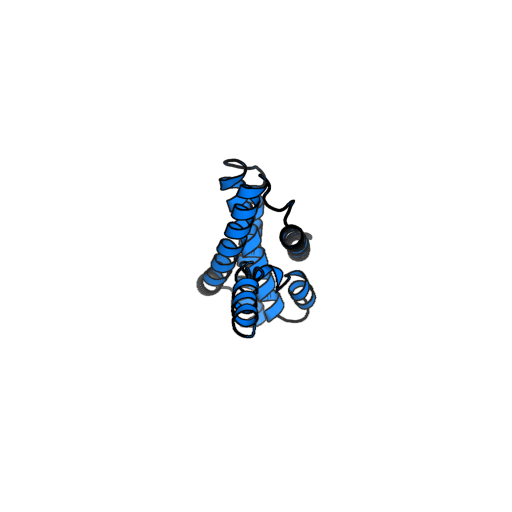 . ILE A 1 91 ? -7.891 -0.855 15.850 1.00 98.38 91 ILE A N 1
ATOM 726 C CA . ILE A 1 91 ? -8.066 -0.674 17.296 1.00 98.38 91 ILE A CA 1
ATOM 727 C C . ILE A 1 91 ? -9.396 0.006 17.606 1.00 98.38 91 ILE A C 1
ATOM 729 O O . ILE A 1 91 ? -10.151 -0.477 18.446 1.00 98.38 91 ILE A O 1
ATOM 733 N N . ILE A 1 92 ? -9.665 1.131 16.947 1.00 97.69 92 ILE A N 1
ATOM 734 C CA . ILE A 1 92 ? -10.785 2.005 17.298 1.00 97.69 92 ILE A CA 1
ATOM 735 C C . ILE A 1 92 ? -12.091 1.472 16.712 1.00 97.69 92 ILE A C 1
ATOM 737 O O . ILE A 1 92 ? -13.106 1.447 17.402 1.00 97.69 92 ILE A O 1
ATOM 741 N N . VAL A 1 93 ? -12.070 1.062 15.443 1.00 96.50 93 VAL A N 1
ATOM 742 C CA . VAL A 1 93 ? -13.281 0.738 14.682 1.00 96.50 93 VAL A CA 1
ATOM 743 C C . VAL A 1 93 ? -13.622 -0.742 14.801 1.00 96.50 93 VAL A C 1
ATOM 745 O O . VAL A 1 93 ? -14.746 -1.077 15.161 1.00 96.50 93 VAL A O 1
ATOM 748 N N . LEU A 1 94 ? -12.660 -1.636 14.551 1.00 96.12 94 LEU A N 1
ATOM 749 C CA . LEU A 1 94 ? -12.943 -3.077 14.504 1.00 96.12 94 LEU A CA 1
ATOM 750 C C . LEU A 1 94 ? -12.973 -3.715 15.891 1.00 96.12 94 LEU A C 1
ATOM 752 O O . LEU A 1 94 ? -13.899 -4.452 16.223 1.00 96.12 94 LEU A O 1
ATOM 756 N N . ASP A 1 95 ? -11.970 -3.412 16.709 1.00 96.50 95 ASP A N 1
ATOM 757 C CA . ASP A 1 95 ? -11.826 -4.004 18.036 1.00 96.50 95 ASP A CA 1
ATOM 758 C C . ASP A 1 95 ? -12.581 -3.212 19.118 1.00 96.50 95 ASP A C 1
ATOM 760 O O . ASP A 1 95 ? -12.736 -3.708 20.233 1.00 96.50 95 ASP A O 1
ATOM 764 N N . SER A 1 96 ? -13.044 -1.990 18.810 1.00 96.38 96 SER A N 1
ATOM 765 C CA . SER A 1 96 ? -13.700 -1.076 19.764 1.00 96.38 96 SER A CA 1
ATOM 766 C C . SER A 1 96 ? -12.885 -0.847 21.050 1.00 96.38 96 SER A C 1
ATOM 768 O O . SER A 1 96 ? -13.433 -0.760 22.151 1.00 96.38 96 SER A O 1
ATOM 770 N N . ASN A 1 97 ? -11.560 -0.766 20.915 1.00 96.69 97 ASN A N 1
ATOM 771 C CA . ASN A 1 97 ? -10.610 -0.601 22.011 1.00 96.69 97 ASN A CA 1
ATOM 772 C C . ASN A 1 97 ? -10.095 0.842 22.119 1.00 96.69 97 ASN A C 1
ATOM 774 O O . ASN A 1 97 ? -10.068 1.601 21.150 1.00 96.69 97 ASN A O 1
ATOM 778 N N . GLU A 1 98 ? -9.609 1.208 23.307 1.00 96.38 98 GLU A N 1
ATOM 779 C CA . GLU A 1 98 ? -8.899 2.471 23.516 1.00 96.38 98 GLU A CA 1
ATOM 780 C C . GLU A 1 98 ? -7.557 2.482 22.763 1.00 96.38 98 GLU A C 1
ATOM 782 O O . GLU A 1 98 ? -6.775 1.524 22.820 1.00 96.38 98 GLU A O 1
ATOM 787 N N . LEU A 1 99 ? -7.261 3.598 22.088 1.00 97.31 99 LEU A N 1
ATOM 788 C CA . LEU A 1 99 ? -5.978 3.815 21.426 1.00 97.31 99 LEU A CA 1
ATOM 789 C C . LEU A 1 99 ? -4.889 4.148 22.454 1.00 97.31 99 LEU A C 1
ATOM 791 O O . LEU A 1 99 ? -4.601 5.309 22.736 1.00 97.31 99 LEU A O 1
ATOM 795 N N . THR A 1 100 ? -4.248 3.111 22.986 1.00 98.06 100 THR A N 1
ATOM 796 C CA . THR A 1 100 ? -3.044 3.237 23.818 1.00 98.06 100 THR A CA 1
ATOM 797 C C . THR A 1 100 ? -1.783 2.913 23.016 1.00 98.06 100 THR A C 1
ATOM 799 O O . THR A 1 100 ? -1.831 2.177 22.028 1.00 98.06 100 THR A O 1
ATOM 802 N N . GLN A 1 101 ? -0.620 3.402 23.461 1.00 97.81 101 GLN A N 1
ATOM 803 C CA . GLN A 1 101 ? 0.661 3.099 22.806 1.00 97.81 101 GLN A CA 1
ATOM 804 C C . GLN A 1 101 ? 0.964 1.592 22.781 1.00 97.81 101 GLN A C 1
ATOM 806 O O . GLN A 1 101 ? 1.514 1.083 21.805 1.00 97.81 101 GLN A O 1
ATOM 811 N N . GLU A 1 102 ? 0.618 0.867 23.848 1.00 98.06 102 GLU A N 1
ATOM 812 C CA . GLU A 1 102 ? 0.816 -0.582 23.924 1.00 98.06 102 GLU A CA 1
ATOM 813 C C . GLU A 1 102 ? -0.022 -1.305 22.864 1.00 98.06 102 GLU A C 1
ATOM 815 O O . GLU A 1 102 ? 0.505 -2.122 22.101 1.00 98.06 102 GLU A O 1
ATOM 820 N N . GLN A 1 103 ? -1.309 -0.959 22.775 1.00 97.75 103 GLN A N 1
ATOM 821 C CA . GLN A 1 103 ? -2.224 -1.568 21.819 1.00 97.75 103 GLN A CA 1
ATOM 822 C C . GLN A 1 103 ? -1.854 -1.200 20.377 1.00 97.75 103 GLN A C 1
ATOM 824 O O . GLN A 1 103 ? -1.867 -2.072 19.502 1.00 97.75 103 GLN A O 1
ATOM 829 N N . PHE A 1 104 ? -1.446 0.051 20.141 1.00 98.38 104 PHE A N 1
ATOM 830 C CA . PHE A 1 104 ? -0.913 0.502 18.858 1.00 98.38 104 PHE A CA 1
ATOM 831 C C . PHE A 1 104 ? 0.312 -0.314 18.443 1.00 98.38 104 PHE A C 1
ATOM 833 O O . PHE A 1 104 ? 0.285 -0.966 17.401 1.00 98.38 104 PHE A O 1
ATOM 840 N N . ASN A 1 105 ? 1.348 -0.377 19.285 1.00 97.94 105 ASN A N 1
ATOM 841 C CA . ASN A 1 105 ? 2.579 -1.109 18.980 1.00 97.94 105 ASN A CA 1
ATOM 842 C C . ASN A 1 105 ? 2.310 -2.590 18.690 1.00 97.94 105 ASN A C 1
ATOM 844 O O . ASN A 1 105 ? 2.906 -3.173 17.783 1.00 97.94 105 ASN A O 1
ATOM 848 N N . LYS A 1 106 ? 1.408 -3.211 19.457 1.00 97.75 106 LYS A N 1
ATOM 849 C CA . LYS A 1 106 ? 1.008 -4.606 19.263 1.00 97.75 106 LYS A CA 1
ATOM 850 C C . LYS A 1 106 ? 0.314 -4.810 17.918 1.00 97.75 106 LYS A C 1
ATOM 852 O O . LYS A 1 106 ? 0.647 -5.754 17.208 1.00 97.75 106 LYS A O 1
ATOM 857 N N . THR A 1 107 ? -0.639 -3.950 17.575 1.00 97.81 107 THR A N 1
ATOM 858 C CA . THR A 1 107 ? -1.429 -4.058 16.340 1.00 97.81 107 THR A CA 1
ATOM 859 C C . THR A 1 107 ? -0.577 -3.750 15.112 1.00 97.81 107 THR A C 1
ATOM 861 O O . THR A 1 107 ? -0.539 -4.546 14.179 1.00 97.81 107 THR A O 1
ATOM 864 N N . TYR A 1 108 ? 0.217 -2.680 15.163 1.00 97.62 108 TYR A N 1
ATOM 865 C CA . TYR A 1 108 ? 1.168 -2.315 14.115 1.00 97.62 108 TYR A CA 1
ATOM 866 C C . TYR A 1 108 ? 2.137 -3.467 13.801 1.00 97.62 108 TYR A C 1
ATOM 868 O O . TYR A 1 108 ? 2.292 -3.867 12.647 1.00 97.62 108 TYR A O 1
ATOM 876 N N . ARG A 1 109 ? 2.728 -4.087 14.837 1.00 96.56 109 ARG A N 1
ATOM 877 C CA . ARG A 1 109 ? 3.620 -5.249 14.670 1.00 96.56 109 ARG A CA 1
ATOM 878 C C . ARG A 1 109 ? 2.926 -6.464 14.064 1.00 96.56 109 ARG A C 1
ATOM 880 O O . ARG A 1 109 ? 3.580 -7.214 13.359 1.00 96.56 109 ARG A O 1
ATOM 887 N N . LYS A 1 110 ? 1.631 -6.678 14.307 1.00 96.81 110 LYS A N 1
ATOM 888 C CA . LYS A 1 110 ? 0.900 -7.776 13.652 1.00 96.81 110 LYS A CA 1
ATOM 889 C C . LYS A 1 110 ? 0.736 -7.543 12.151 1.00 96.81 110 LYS A C 1
ATOM 891 O O . LYS A 1 110 ? 0.749 -8.501 11.389 1.00 96.81 110 LYS A O 1
ATOM 896 N N . ASN A 1 111 ? 0.587 -6.291 11.723 1.00 97.62 111 ASN A N 1
ATOM 897 C CA . ASN A 1 111 ? 0.441 -5.962 10.305 1.00 97.62 111 ASN A CA 1
ATOM 898 C C . ASN A 1 111 ? 1.776 -6.014 9.548 1.00 97.62 111 ASN A C 1
ATOM 900 O O . ASN A 1 111 ? 1.780 -6.271 8.344 1.00 97.62 111 ASN A O 1
ATOM 904 N N . ILE A 1 112 ? 2.902 -5.811 10.245 1.00 96.50 112 ILE A N 1
ATOM 905 C CA . ILE A 1 112 ? 4.220 -5.682 9.612 1.00 96.50 112 ILE A CA 1
ATOM 906 C C . ILE A 1 112 ? 4.620 -6.914 8.796 1.00 96.50 112 ILE A C 1
ATOM 908 O O . ILE A 1 112 ? 5.240 -6.765 7.750 1.00 96.50 112 ILE A O 1
ATOM 912 N N . GLU A 1 113 ? 4.262 -8.123 9.240 1.00 95.00 113 GLU A N 1
ATOM 913 C CA . GLU A 1 113 ? 4.666 -9.365 8.570 1.00 95.00 113 GLU A CA 1
ATOM 914 C C . GLU A 1 113 ? 4.098 -9.438 7.151 1.00 95.00 113 GLU A C 1
ATOM 916 O O . GLU A 1 113 ? 4.820 -9.735 6.194 1.00 95.00 113 GLU A O 1
ATOM 921 N N . GLU A 1 114 ? 2.817 -9.101 7.014 1.00 96.50 114 GLU A N 1
ATOM 922 C CA . GLU A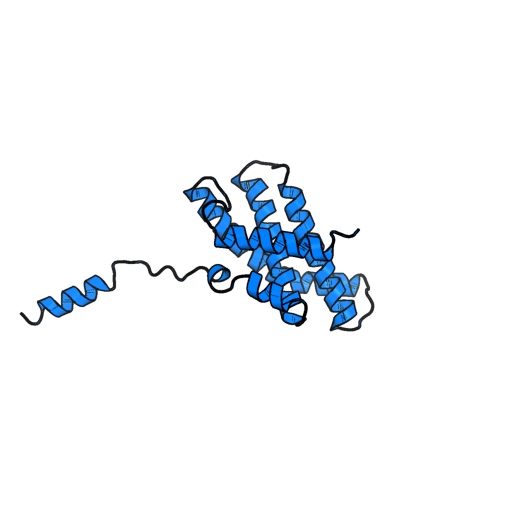 1 114 ? 2.118 -9.131 5.737 1.00 96.50 114 GLU A CA 1
ATOM 923 C C . GLU A 1 114 ? 2.553 -7.976 4.831 1.00 96.50 114 GLU A C 1
ATOM 925 O O . GLU A 1 114 ? 2.826 -8.183 3.650 1.00 96.50 114 GLU A O 1
ATOM 930 N N . VAL A 1 115 ? 2.731 -6.775 5.384 1.00 98.12 115 VAL A N 1
ATOM 931 C CA . VAL A 1 115 ? 3.241 -5.630 4.613 1.00 98.12 115 VAL A CA 1
ATOM 932 C C . VAL A 1 115 ? 4.664 -5.873 4.120 1.00 98.12 115 VAL A C 1
ATOM 934 O O . VAL A 1 115 ? 4.977 -5.590 2.966 1.00 98.12 115 VAL A O 1
ATOM 937 N N . GLN A 1 116 ? 5.522 -6.489 4.932 1.00 97.62 116 GLN A N 1
ATOM 938 C CA . GLN A 1 116 ? 6.857 -6.889 4.491 1.00 97.62 116 GLN A CA 1
ATOM 939 C C . GLN A 1 116 ? 6.818 -7.985 3.421 1.00 97.62 116 GLN A C 1
ATOM 941 O O . GLN A 1 116 ? 7.691 -8.015 2.551 1.00 97.62 116 GLN A O 1
ATOM 946 N N . ARG A 1 117 ? 5.833 -8.892 3.457 1.00 96.50 117 ARG A N 1
ATOM 947 C CA . ARG A 1 117 ? 5.625 -9.879 2.389 1.00 96.50 117 ARG A CA 1
ATOM 948 C C . ARG A 1 117 ? 5.260 -9.193 1.071 1.00 96.50 117 ARG A C 1
ATOM 950 O O . ARG A 1 117 ? 5.855 -9.528 0.044 1.00 96.50 117 ARG A O 1
ATOM 957 N N . MET A 1 118 ? 4.344 -8.227 1.110 1.00 96.88 118 MET A N 1
ATOM 958 C CA . MET A 1 118 ? 3.954 -7.435 -0.061 1.00 96.88 118 MET A CA 1
ATOM 959 C C . MET A 1 118 ? 5.129 -6.611 -0.595 1.00 96.88 118 MET A C 1
ATOM 961 O O . MET A 1 118 ? 5.432 -6.701 -1.780 1.00 96.88 118 MET A O 1
ATOM 965 N N . ASN A 1 119 ? 5.865 -5.919 0.283 1.00 98.06 119 ASN A N 1
ATOM 966 C CA . ASN A 1 119 ? 7.069 -5.165 -0.079 1.00 98.06 119 ASN A CA 1
ATOM 967 C C . ASN A 1 119 ? 8.082 -6.045 -0.827 1.00 98.06 119 ASN A C 1
ATOM 969 O O . ASN A 1 119 ? 8.483 -5.718 -1.940 1.00 98.06 119 ASN A O 1
ATOM 973 N N . ARG A 1 120 ? 8.436 -7.219 -0.282 1.00 97.50 120 ARG A N 1
ATOM 974 C CA . ARG A 1 120 ? 9.366 -8.142 -0.959 1.00 97.50 120 ARG A CA 1
ATOM 975 C C . ARG A 1 120 ? 8.883 -8.560 -2.348 1.00 97.50 120 ARG A C 1
ATOM 977 O O . ARG A 1 120 ? 9.706 -8.684 -3.250 1.00 97.50 120 ARG A O 1
ATOM 984 N N . SER A 1 121 ? 7.581 -8.791 -2.503 1.00 95.56 121 SER A N 1
ATOM 985 C CA . SER A 1 121 ? 6.994 -9.247 -3.768 1.00 95.56 121 SER A CA 1
ATOM 986 C C . SER A 1 121 ? 7.033 -8.135 -4.822 1.00 95.56 121 SER A C 1
ATOM 988 O O . SER A 1 121 ? 7.556 -8.343 -5.914 1.00 95.56 121 SER A O 1
ATOM 990 N N . TYR A 1 122 ? 6.586 -6.927 -4.465 1.00 97.56 122 TYR A N 1
ATOM 991 C CA . TYR A 1 122 ? 6.643 -5.767 -5.355 1.00 97.56 122 TYR A CA 1
ATOM 992 C C . TYR A 1 122 ? 8.076 -5.354 -5.692 1.00 97.56 122 TYR A C 1
ATOM 994 O O . TYR A 1 122 ? 8.373 -5.107 -6.857 1.00 97.56 122 TYR A O 1
ATOM 1002 N N . TYR A 1 123 ? 8.986 -5.347 -4.714 1.00 97.38 123 TYR A N 1
ATOM 1003 C CA . TYR A 1 123 ? 10.387 -5.005 -4.956 1.00 97.38 123 TYR A CA 1
ATOM 1004 C C . TYR A 1 123 ? 11.060 -5.995 -5.915 1.00 97.38 123 TYR A C 1
ATOM 1006 O O . TYR A 1 123 ? 11.819 -5.580 -6.787 1.00 97.38 123 TYR A O 1
ATOM 1014 N N . ALA A 1 124 ? 10.778 -7.298 -5.789 1.00 95.56 124 ALA A N 1
ATOM 1015 C CA . ALA A 1 124 ? 11.305 -8.299 -6.715 1.00 95.56 124 ALA A CA 1
ATOM 1016 C C . ALA A 1 124 ? 10.842 -8.026 -8.155 1.00 95.56 124 ALA A C 1
ATOM 1018 O O . ALA A 1 124 ? 11.666 -7.983 -9.063 1.00 95.56 124 ALA A O 1
ATOM 1019 N N . ARG A 1 125 ? 9.549 -7.743 -8.345 1.00 94.19 125 ARG A N 1
ATOM 1020 C CA . ARG A 1 125 ? 8.973 -7.405 -9.654 1.00 94.19 125 ARG A CA 1
ATOM 1021 C C . ARG A 1 125 ? 9.563 -6.118 -10.240 1.00 94.19 125 ARG A C 1
ATOM 1023 O O . ARG A 1 125 ? 9.985 -6.095 -11.390 1.00 94.19 125 ARG A O 1
ATOM 1030 N N . MET A 1 126 ? 9.680 -5.074 -9.422 1.00 96.31 126 MET A N 1
ATOM 1031 C CA . MET A 1 126 ? 10.343 -3.812 -9.767 1.00 96.31 126 MET A CA 1
ATOM 1032 C C . MET A 1 126 ? 11.809 -4.007 -10.175 1.00 96.31 126 MET A C 1
ATOM 1034 O O . MET A 1 126 ? 12.266 -3.421 -11.154 1.00 96.31 126 MET A O 1
ATOM 1038 N N . SER A 1 127 ? 12.546 -4.847 -9.445 1.00 95.88 127 SER A N 1
ATOM 1039 C CA . SER A 1 127 ? 13.936 -5.192 -9.752 1.00 95.88 127 SER A CA 1
ATOM 1040 C C . SER A 1 127 ? 14.057 -5.964 -11.065 1.00 95.88 127 SER A C 1
ATOM 1042 O O . SER A 1 127 ? 14.955 -5.675 -11.858 1.00 95.88 127 SER A O 1
ATOM 1044 N N . ASP A 1 128 ? 13.161 -6.919 -11.317 1.00 93.44 128 ASP A N 1
ATOM 1045 C CA . ASP A 1 128 ? 13.114 -7.670 -12.574 1.00 93.44 128 ASP A CA 1
ATOM 1046 C C . ASP A 1 128 ? 12.847 -6.727 -13.760 1.00 93.44 128 ASP A C 1
ATOM 1048 O O . ASP A 1 128 ? 13.581 -6.766 -14.756 1.00 93.44 128 ASP A O 1
A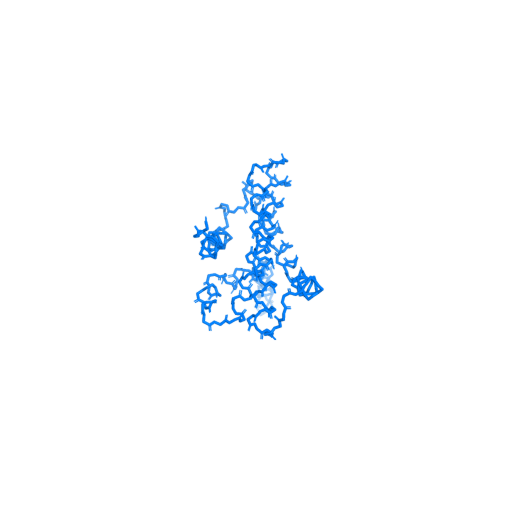TOM 1052 N N . ASN A 1 129 ? 11.877 -5.816 -13.624 1.00 92.94 129 ASN A N 1
ATOM 1053 C CA . ASN A 1 129 ? 11.577 -4.788 -14.624 1.00 92.94 129 ASN A CA 1
ATOM 1054 C C . ASN A 1 129 ? 12.788 -3.886 -14.877 1.00 92.94 129 ASN A C 1
ATOM 1056 O O . ASN A 1 129 ? 13.237 -3.755 -16.017 1.00 92.94 129 ASN A O 1
ATOM 1060 N N . PHE A 1 130 ? 13.392 -3.351 -13.814 1.00 95.19 130 PHE A N 1
ATOM 1061 C CA . PHE A 1 130 ? 14.547 -2.467 -13.929 1.00 95.19 130 PHE A CA 1
ATOM 1062 C C . PHE A 1 130 ? 15.737 -3.159 -14.601 1.00 95.19 130 PHE A C 1
ATOM 1064 O O . PHE A 1 130 ? 16.376 -2.580 -15.476 1.00 95.19 130 PHE A O 1
ATOM 1071 N N . SER A 1 131 ? 16.004 -4.423 -14.264 1.00 93.25 131 SER A N 1
ATOM 1072 C CA . SER A 1 131 ? 17.077 -5.198 -14.899 1.00 93.25 131 SER A CA 1
ATOM 1073 C C . SER A 1 131 ? 16.856 -5.428 -16.399 1.00 93.25 131 SER A C 1
ATOM 1075 O O . SER A 1 131 ? 17.820 -5.597 -17.145 1.00 93.25 131 SER A O 1
ATOM 1077 N N . THR A 1 132 ? 15.595 -5.412 -16.842 1.00 89.94 132 THR A N 1
ATOM 1078 C CA . THR A 1 132 ? 15.208 -5.685 -18.228 1.00 89.94 132 THR A CA 1
ATOM 1079 C C . THR A 1 132 ? 15.130 -4.412 -19.068 1.00 89.94 132 THR A C 1
ATOM 1081 O O . THR A 1 132 ? 15.544 -4.425 -20.226 1.00 89.94 132 THR A O 1
ATOM 1084 N N . SER A 1 133 ? 14.615 -3.312 -18.511 1.00 90.81 133 SER A N 1
ATOM 1085 C CA . SER A 1 133 ? 14.341 -2.084 -19.270 1.00 90.81 133 SER A CA 1
ATOM 1086 C C . SER A 1 133 ? 14.932 -0.799 -18.703 1.00 90.81 133 SER A C 1
ATOM 1088 O O . SER A 1 133 ? 14.776 0.249 -19.321 1.00 90.81 133 SER A O 1
ATOM 1090 N N . GLY A 1 134 ? 15.593 -0.847 -17.546 1.00 91.12 134 GLY A N 1
ATOM 1091 C CA . GLY A 1 134 ? 16.083 0.344 -16.844 1.00 91.12 134 GLY A CA 1
ATOM 1092 C C . GLY A 1 134 ? 14.972 1.198 -16.227 1.00 91.12 134 GLY A C 1
ATOM 1093 O O . GLY A 1 134 ? 15.225 2.321 -15.804 1.00 91.12 134 GLY A O 1
ATOM 1094 N N . THR A 1 135 ? 13.744 0.682 -16.178 1.00 91.44 135 THR A N 1
ATOM 1095 C CA . THR A 1 135 ? 12.564 1.373 -15.648 1.00 91.44 135 THR A CA 1
ATOM 1096 C C . THR A 1 135 ? 11.831 0.462 -14.674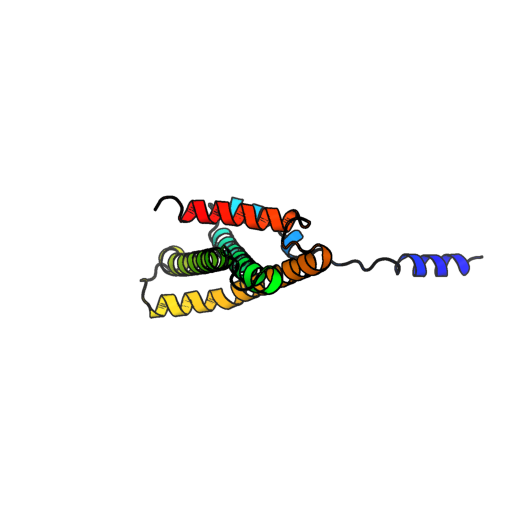 1.00 91.44 135 THR A C 1
ATOM 1098 O O . THR A 1 135 ? 11.833 -0.757 -14.829 1.00 91.44 135 THR A O 1
ATOM 1101 N N . ILE A 1 136 ? 11.236 1.045 -13.634 1.00 92.94 136 ILE A N 1
ATOM 1102 C CA . ILE A 1 136 ? 10.673 0.275 -12.514 1.00 92.94 136 ILE A CA 1
ATOM 1103 C C . ILE A 1 136 ? 9.257 -0.240 -12.820 1.00 92.94 136 ILE A C 1
ATOM 1105 O O . ILE A 1 136 ? 8.903 -1.358 -12.442 1.00 92.94 136 ILE A O 1
ATOM 1109 N N . THR A 1 137 ? 8.459 0.574 -13.517 1.00 91.88 137 THR A N 1
ATOM 1110 C CA . THR A 1 137 ? 7.034 0.316 -13.794 1.00 91.88 137 THR A CA 1
ATOM 1111 C C . THR A 1 137 ? 6.640 0.477 -15.264 1.00 91.88 137 THR A C 1
ATOM 1113 O O . THR A 1 137 ? 5.649 -0.108 -15.680 1.00 91.88 137 THR A O 1
ATOM 1116 N N . GLU A 1 138 ? 7.391 1.228 -16.081 1.00 86.19 138 GLU A N 1
ATOM 1117 C CA . GLU A 1 138 ? 6.915 1.678 -17.405 1.00 86.19 138 GLU A CA 1
ATOM 1118 C C . GLU A 1 138 ? 6.561 0.546 -18.385 1.00 86.19 138 GLU A C 1
ATOM 1120 O O . GLU A 1 138 ? 5.646 0.699 -19.189 1.00 86.19 138 GLU A O 1
ATOM 1125 N N . ASN A 1 139 ? 7.253 -0.595 -18.320 1.00 85.25 139 ASN A N 1
ATOM 1126 C CA . ASN A 1 139 ? 6.979 -1.748 -19.191 1.00 85.25 139 ASN A CA 1
ATOM 1127 C C . ASN A 1 139 ? 6.087 -2.810 -18.541 1.00 85.25 139 ASN A C 1
ATOM 1129 O O . ASN A 1 139 ? 5.891 -3.889 -19.099 1.00 85.25 139 ASN A O 1
ATOM 1133 N N . ASP A 1 140 ? 5.545 -2.502 -17.369 1.00 91.56 140 ASP A N 1
ATOM 1134 C CA . ASP A 1 140 ? 4.719 -3.389 -16.574 1.00 91.56 140 ASP A CA 1
ATOM 1135 C C . ASP A 1 140 ? 3.414 -2.677 -16.214 1.00 91.56 140 ASP A C 1
ATOM 1137 O O . 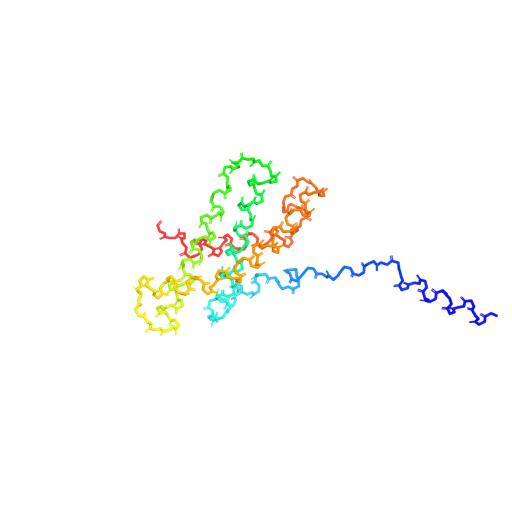ASP A 1 140 ? 3.244 -2.136 -15.121 1.00 91.56 140 ASP A O 1
ATOM 1141 N N . VAL A 1 141 ? 2.494 -2.656 -17.185 1.00 92.38 141 VAL A N 1
ATOM 1142 C CA . VAL A 1 141 ? 1.216 -1.934 -17.086 1.00 92.38 141 VAL A CA 1
ATOM 1143 C C . VAL A 1 141 ? 0.455 -2.277 -15.800 1.00 92.38 141 VAL A C 1
ATOM 1145 O O . VAL A 1 141 ? 0.105 -1.339 -15.089 1.00 92.38 141 VAL A O 1
ATOM 1148 N N . PRO A 1 142 ? 0.268 -3.557 -15.408 1.00 93.88 142 PRO A N 1
ATOM 1149 C CA . PRO A 1 142 ? -0.441 -3.847 -14.164 1.00 93.88 142 PRO A CA 1
ATOM 1150 C C . PRO A 1 142 ? 0.271 -3.313 -12.911 1.00 93.88 142 PRO A C 1
ATOM 1152 O O . PRO A 1 142 ? -0.393 -2.938 -11.953 1.00 93.88 142 PRO A O 1
ATOM 1155 N N . LEU A 1 143 ? 1.609 -3.253 -12.892 1.00 95.00 143 LEU A N 1
ATOM 1156 C CA . LEU A 1 143 ? 2.330 -2.638 -11.773 1.00 95.00 143 LEU A CA 1
ATOM 1157 C C . LEU A 1 143 ? 2.151 -1.113 -11.752 1.00 95.00 143 LEU A C 1
ATOM 1159 O O . LEU A 1 143 ? 1.988 -0.530 -10.681 1.00 95.00 143 LEU A O 1
ATOM 1163 N N . GLY A 1 144 ? 2.180 -0.470 -12.921 1.00 95.31 144 GLY A N 1
ATOM 1164 C CA . GLY A 1 144 ? 1.872 0.955 -13.048 1.00 95.31 144 GLY A CA 1
ATOM 1165 C C . GLY A 1 144 ? 0.457 1.290 -12.565 1.00 95.31 144 GLY A C 1
ATOM 1166 O O . GLY A 1 144 ? 0.280 2.249 -11.813 1.00 95.31 144 GLY A O 1
ATOM 1167 N N . ASP A 1 145 ? -0.526 0.463 -12.926 1.00 95.81 145 ASP A N 1
ATOM 1168 C CA . ASP A 1 145 ? -1.919 0.600 -12.489 1.00 95.81 145 ASP A CA 1
ATOM 1169 C C . ASP A 1 145 ? -2.066 0.414 -10.968 1.00 95.81 145 ASP A C 1
ATOM 1171 O O . ASP A 1 145 ? -2.758 1.198 -10.313 1.00 95.81 145 ASP A O 1
ATOM 1175 N N . ASP A 1 146 ? -1.380 -0.573 -10.380 1.00 96.88 146 ASP A N 1
ATOM 1176 C CA . ASP A 1 146 ? -1.335 -0.772 -8.925 1.00 96.88 146 ASP A CA 1
ATOM 1177 C C . ASP A 1 146 ? -0.785 0.484 -8.213 1.00 96.88 146 ASP A C 1
ATOM 1179 O O . ASP A 1 146 ? -1.371 0.947 -7.233 1.00 96.88 146 ASP A O 1
ATOM 1183 N N . VAL A 1 147 ? 0.303 1.086 -8.718 1.00 96.62 147 VAL A N 1
ATOM 1184 C CA . VAL A 1 147 ? 0.871 2.322 -8.139 1.00 96.62 147 VAL A CA 1
ATOM 1185 C C . VAL A 1 147 ? -0.128 3.469 -8.229 1.00 96.62 147 VAL A C 1
ATOM 1187 O O . VAL A 1 147 ? -0.409 4.115 -7.219 1.00 96.62 147 VAL A O 1
ATOM 1190 N N . PHE A 1 148 ? -0.695 3.702 -9.412 1.00 96.75 148 PHE A N 1
ATOM 1191 C CA . PHE A 1 148 ? -1.637 4.794 -9.639 1.00 96.75 148 PHE A CA 1
ATOM 1192 C C . PHE A 1 148 ? -2.886 4.675 -8.757 1.00 96.75 148 PHE A C 1
ATOM 1194 O O . PHE A 1 148 ? -3.326 5.648 -8.145 1.00 96.75 148 PHE A O 1
ATOM 1201 N N . THR A 1 149 ? -3.447 3.472 -8.653 1.00 96.75 149 THR A N 1
ATOM 1202 C CA . THR A 1 149 ? -4.645 3.231 -7.839 1.00 96.75 149 THR A CA 1
ATOM 1203 C C . THR A 1 149 ? -4.365 3.374 -6.346 1.00 96.75 149 THR A C 1
ATOM 1205 O O . THR A 1 149 ? -5.169 3.988 -5.644 1.00 96.75 149 THR A O 1
ATOM 1208 N N . CYS A 1 150 ? -3.213 2.906 -5.859 1.00 98.00 150 CYS A N 1
ATOM 1209 C CA . CYS A 1 150 ? -2.804 3.132 -4.474 1.00 98.00 150 CYS A CA 1
ATOM 1210 C C . CYS A 1 150 ? -2.560 4.608 -4.152 1.00 98.00 150 CYS A C 1
ATOM 1212 O O . CYS A 1 150 ? -2.892 5.035 -3.049 1.00 98.00 150 CYS A O 1
ATOM 1214 N N . MET A 1 151 ? -2.011 5.394 -5.087 1.00 97.25 151 MET A N 1
ATOM 1215 C CA . MET A 1 151 ? -1.860 6.844 -4.909 1.00 97.25 151 MET A CA 1
ATOM 1216 C C . MET A 1 151 ? -3.220 7.518 -4.746 1.00 97.25 151 MET A C 1
ATOM 1218 O O . MET A 1 151 ? -3.439 8.210 -3.759 1.00 97.25 151 MET A O 1
ATOM 1222 N N . GLY A 1 152 ? -4.168 7.238 -5.647 1.00 96.12 152 GLY A N 1
ATOM 1223 C CA . GLY A 1 152 ? -5.523 7.781 -5.530 1.00 96.12 152 GLY A CA 1
ATOM 1224 C C . GLY A 1 152 ? -6.230 7.348 -4.240 1.00 96.12 152 GLY A C 1
ATOM 1225 O O . GLY A 1 152 ? -6.963 8.129 -3.641 1.00 96.12 152 GLY A O 1
ATOM 1226 N N . PHE A 1 153 ? -5.990 6.121 -3.775 1.00 96.12 153 PHE A N 1
ATOM 1227 C CA . PHE A 1 153 ? -6.527 5.641 -2.503 1.00 96.12 153 PHE A CA 1
ATOM 1228 C C . PHE A 1 153 ? -5.911 6.353 -1.290 1.00 96.12 153 PHE A C 1
ATOM 1230 O O . PHE A 1 153 ? -6.630 6.722 -0.363 1.00 96.12 153 PHE A O 1
ATOM 1237 N N . HIS A 1 154 ? -4.597 6.583 -1.300 1.00 97.00 154 HIS A N 1
ATOM 1238 C CA . HIS A 1 154 ? -3.916 7.365 -0.267 1.00 97.00 154 HIS A CA 1
ATOM 1239 C C . HIS A 1 154 ? -4.448 8.802 -0.218 1.00 97.00 154 HIS A C 1
ATOM 1241 O O . HIS A 1 154 ? -4.862 9.261 0.847 1.00 97.00 154 HIS A O 1
ATOM 1247 N N . GLU A 1 155 ? -4.558 9.467 -1.369 1.00 95.19 155 GLU A N 1
ATOM 1248 C CA . GLU A 1 155 ? -5.122 10.818 -1.472 1.00 95.19 155 GLU A CA 1
ATOM 1249 C C . GLU A 1 155 ? -6.561 10.890 -0.944 1.00 95.19 155 GLU A C 1
ATOM 1251 O O . GLU A 1 155 ? -6.926 11.856 -0.286 1.00 95.19 155 GLU A O 1
ATOM 1256 N N . GLN A 1 156 ? -7.383 9.861 -1.152 1.00 92.44 156 GLN A N 1
ATOM 1257 C CA . GLN A 1 156 ? -8.736 9.824 -0.584 1.00 92.44 156 GLN A CA 1
ATOM 1258 C C . GLN A 1 156 ? -8.754 9.727 0.949 1.00 92.44 156 GLN A C 1
ATOM 1260 O O . GLN A 1 156 ? -9.706 10.190 1.575 1.00 92.44 156 GLN A O 1
ATOM 1265 N N . ILE A 1 157 ? -7.734 9.121 1.562 1.00 92.94 157 ILE A N 1
ATOM 1266 C CA . ILE A 1 157 ? -7.633 8.992 3.022 1.00 92.94 157 ILE A CA 1
ATOM 1267 C C . ILE A 1 157 ? -7.036 10.261 3.651 1.00 92.94 157 ILE A C 1
ATOM 1269 O O . ILE A 1 157 ? -7.470 10.663 4.734 1.00 92.94 157 ILE A O 1
ATOM 1273 N N . PHE A 1 158 ? -6.046 10.883 3.000 1.00 93.62 158 PHE A N 1
ATOM 1274 C CA . PHE A 1 158 ? -5.212 11.934 3.603 1.00 93.62 158 PHE A CA 1
ATOM 1275 C C . PHE A 1 158 ? -5.250 13.298 2.893 1.00 93.62 158 PHE A C 1
ATOM 1277 O O . PHE A 1 158 ? -4.799 14.281 3.473 1.00 93.62 158 PHE A O 1
ATOM 1284 N N . GLY A 1 159 ? -5.776 13.387 1.670 1.00 75.88 159 GLY A N 1
ATOM 1285 C CA . GLY A 1 159 ? -5.665 14.557 0.784 1.00 75.88 159 GLY A CA 1
ATOM 1286 C C . GLY A 1 159 ? -6.504 15.783 1.162 1.00 75.88 159 GLY A C 1
ATOM 1287 O O . GLY A 1 159 ? -6.281 16.850 0.597 1.00 75.88 159 GLY A O 1
ATOM 1288 N N . ASP A 1 160 ? -7.413 15.663 2.133 1.00 53.38 160 ASP A N 1
ATOM 1289 C CA . ASP A 1 160 ? -8.250 16.766 2.636 1.00 53.38 160 ASP A CA 1
ATOM 1290 C C . ASP A 1 160 ? -7.751 17.354 3.982 1.00 53.38 160 ASP A C 1
ATOM 1292 O O . ASP A 1 160 ? -8.551 17.877 4.764 1.00 53.38 160 ASP A O 1
ATOM 1296 N N . GLN A 1 161 ? -6.446 17.272 4.285 1.00 47.94 161 GLN A N 1
ATOM 1297 C CA . GLN A 1 161 ? -5.850 17.869 5.500 1.00 47.94 161 GLN A CA 1
ATOM 1298 C C . GLN A 1 161 ? -5.159 19.216 5.261 1.00 47.94 161 GLN A C 1
ATOM 1300 O O . GLN A 1 161 ? -4.295 19.305 4.361 1.00 47.94 161 GLN A O 1
#